Protein AF-A0A9Q3PDA2-F1 (afdb_monomer_lite)

Radius of gyration: 26.61 Å; chains: 1; bounding box: 45×24×70 Å

pLDDT: mean 70.91, std 15.68, range [31.84, 91.5]

Structure (mmCIF, N/CA/C/O backbone):
data_AF-A0A9Q3PDA2-F1
#
_entry.id   AF-A0A9Q3PDA2-F1
#
loop_
_atom_site.group_PDB
_atom_site.id
_atom_site.type_symbol
_atom_site.label_atom_id
_atom_site.label_alt_id
_atom_site.label_comp_id
_atom_site.label_asym_id
_atom_site.label_entity_id
_atom_site.label_seq_id
_atom_site.pdbx_PDB_ins_code
_atom_site.Cartn_x
_atom_site.Cartn_y
_atom_site.Cartn_z
_atom_site.occupancy
_atom_site.B_iso_or_equiv
_atom_site.auth_seq_id
_atom_site.auth_comp_id
_atom_site.auth_asym_id
_atom_site.auth_atom_id
_atom_site.pdbx_PDB_model_num
ATOM 1 N N . MET A 1 1 ? 30.618 -12.558 -29.438 1.00 36.06 1 MET A N 1
ATOM 2 C CA . MET A 1 1 ? 29.446 -13.172 -30.097 1.00 36.06 1 MET A CA 1
ATOM 3 C C . MET A 1 1 ? 28.267 -12.275 -29.761 1.00 36.06 1 MET A C 1
ATOM 5 O O . MET A 1 1 ? 27.958 -12.155 -28.585 1.00 36.06 1 MET A O 1
ATOM 9 N N . THR A 1 2 ? 27.728 -11.536 -30.733 1.00 31.84 2 THR A N 1
ATOM 10 C CA . THR A 1 2 ? 26.849 -10.383 -30.461 1.00 31.84 2 THR A CA 1
ATOM 11 C C . THR A 1 2 ? 25.481 -10.615 -31.089 1.00 31.84 2 THR A C 1
ATOM 13 O O . THR A 1 2 ? 25.374 -10.803 -32.298 1.00 31.84 2 THR A O 1
ATOM 16 N N . ILE A 1 3 ? 24.452 -10.649 -30.245 1.00 41.19 3 ILE A N 1
ATOM 17 C CA . ILE A 1 3 ? 23.047 -10.862 -30.607 1.00 41.19 3 ILE A CA 1
ATOM 18 C C . ILE A 1 3 ? 22.470 -9.548 -31.153 1.00 41.19 3 ILE A C 1
ATOM 20 O O . ILE A 1 3 ? 22.693 -8.491 -30.565 1.00 41.19 3 ILE A O 1
ATOM 24 N N . VAL A 1 4 ? 21.719 -9.608 -32.259 1.00 45.12 4 VAL A N 1
ATOM 25 C CA . VAL A 1 4 ? 21.081 -8.443 -32.898 1.00 45.12 4 VAL A CA 1
ATOM 26 C C . VAL A 1 4 ? 19.558 -8.579 -32.808 1.00 45.12 4 VAL A C 1
ATOM 28 O O . VAL A 1 4 ? 18.977 -9.471 -33.419 1.00 45.12 4 VAL A O 1
ATOM 31 N N . HIS A 1 5 ? 18.907 -7.682 -32.061 1.00 45.06 5 HIS A N 1
ATOM 32 C CA . HIS A 1 5 ? 17.446 -7.548 -32.013 1.00 45.06 5 HIS A CA 1
ATOM 33 C C . HIS A 1 5 ? 16.953 -6.590 -33.110 1.00 45.06 5 HIS A C 1
ATOM 35 O O . HIS A 1 5 ? 17.500 -5.498 -33.255 1.00 45.06 5 HIS A O 1
ATOM 41 N N . LYS A 1 6 ? 15.874 -6.943 -33.825 1.00 48.03 6 LYS A N 1
ATOM 42 C CA . LYS A 1 6 ? 15.114 -6.003 -34.670 1.00 48.03 6 LYS A CA 1
ATOM 43 C C . LYS A 1 6 ? 13.778 -5.680 -34.006 1.00 48.03 6 LYS A C 1
ATOM 45 O O . LYS A 1 6 ? 13.033 -6.578 -33.650 1.00 48.03 6 LYS A O 1
ATOM 50 N N . SER A 1 7 ? 13.541 -4.393 -33.773 1.00 47.94 7 SER A N 1
ATOM 51 C CA . SER A 1 7 ? 12.415 -3.835 -33.018 1.00 47.94 7 SER A CA 1
ATOM 52 C C . SER A 1 7 ? 11.606 -2.892 -33.915 1.00 47.94 7 SER A C 1
ATOM 54 O O . SER A 1 7 ? 12.194 -2.107 -34.656 1.00 47.94 7 SER A O 1
ATOM 56 N N . GLY A 1 8 ? 10.274 -2.942 -33.825 1.00 48.19 8 GLY A N 1
ATOM 57 C CA . GLY A 1 8 ? 9.372 -1.931 -34.392 1.00 48.19 8 GLY A CA 1
ATOM 58 C C . GLY A 1 8 ? 9.600 -0.545 -33.769 1.00 48.19 8 GLY A C 1
ATOM 59 O O . GLY A 1 8 ? 9.992 -0.434 -32.606 1.00 48.19 8 GLY A O 1
ATOM 60 N N . LYS A 1 9 ? 9.400 0.510 -34.564 1.00 54.47 9 LYS A N 1
ATOM 61 C CA . LYS A 1 9 ? 10.317 1.662 -34.573 1.00 54.47 9 LYS A CA 1
ATOM 62 C C . LYS A 1 9 ? 10.154 2.761 -33.510 1.00 54.47 9 LYS A C 1
ATOM 64 O O . LYS A 1 9 ? 11.042 3.595 -33.438 1.00 54.47 9 LYS A O 1
ATOM 69 N N . VAL A 1 10 ? 9.098 2.836 -32.693 1.00 47.31 10 VAL A N 1
ATOM 70 C CA . VAL A 1 10 ? 8.964 3.997 -31.762 1.00 47.31 10 VAL A CA 1
ATOM 71 C C . VAL A 1 10 ? 8.505 3.649 -30.343 1.00 47.31 10 VAL A C 1
ATOM 73 O O . VAL A 1 10 ? 8.853 4.356 -29.405 1.00 47.31 10 VAL A O 1
ATOM 76 N N . HIS A 1 11 ? 7.798 2.538 -30.118 1.00 46.12 11 HIS A N 1
ATOM 77 C CA . HIS A 1 11 ? 7.240 2.250 -28.792 1.00 46.12 11 HIS A CA 1
ATOM 78 C C . HIS A 1 11 ? 7.455 0.800 -28.369 1.00 46.12 11 HIS A C 1
ATOM 80 O O . HIS A 1 11 ? 6.701 -0.097 -28.746 1.00 46.12 11 HIS A O 1
ATOM 86 N N . LYS A 1 12 ? 8.452 0.585 -27.500 1.00 49.56 12 LYS A N 1
ATOM 87 C CA . LYS A 1 12 ? 8.594 -0.664 -26.739 1.00 49.56 12 LYS A CA 1
ATOM 88 C C . LYS A 1 12 ? 7.551 -0.845 -25.628 1.00 49.56 12 LYS A C 1
ATOM 90 O O . LYS A 1 12 ? 7.398 -1.945 -25.110 1.00 49.56 12 LYS A O 1
ATOM 95 N N . ASN A 1 13 ? 6.758 0.183 -25.335 1.00 46.97 13 ASN A N 1
ATOM 96 C CA . ASN A 1 13 ? 5.807 0.159 -24.221 1.00 46.97 13 ASN A CA 1
ATOM 97 C C . ASN A 1 13 ? 4.564 -0.714 -24.501 1.00 46.97 13 ASN A C 1
ATOM 99 O O . ASN A 1 13 ? 3.814 -1.013 -23.580 1.00 46.97 13 ASN A O 1
ATOM 103 N N . ALA A 1 14 ? 4.351 -1.153 -25.749 1.00 45.88 14 ALA A N 1
ATOM 104 C CA . ALA A 1 14 ? 3.221 -1.998 -26.153 1.00 45.88 14 ALA A CA 1
ATOM 105 C C . ALA A 1 14 ? 3.613 -3.457 -26.482 1.00 45.88 14 ALA A C 1
ATOM 107 O O . ALA A 1 14 ? 2.785 -4.211 -26.994 1.00 45.88 14 ALA A O 1
ATOM 108 N N . TYR A 1 15 ? 4.846 -3.892 -26.175 1.00 44.75 15 TYR A N 1
ATOM 109 C CA . TYR A 1 15 ? 5.322 -5.262 -26.471 1.00 44.75 15 TYR A CA 1
ATOM 110 C C . TYR A 1 15 ? 4.588 -6.368 -25.685 1.00 44.75 15 TYR A C 1
ATOM 112 O O . TYR A 1 15 ? 4.852 -7.547 -25.894 1.00 44.75 15 TYR A O 1
ATOM 120 N N . GLY A 1 16 ? 3.631 -6.013 -24.821 1.00 45.78 16 GLY A N 1
ATOM 121 C CA . GLY A 1 16 ? 2.718 -6.961 -24.180 1.00 45.78 16 GLY A CA 1
ATOM 122 C C . GLY A 1 16 ? 1.426 -7.266 -24.955 1.00 45.78 16 GLY A C 1
ATOM 123 O O . GLY A 1 16 ? 0.699 -8.165 -24.541 1.00 45.78 16 GLY A O 1
ATOM 124 N N . LEU A 1 17 ? 1.103 -6.547 -26.043 1.00 50.44 17 LEU A N 1
ATOM 125 C CA . LEU A 1 17 ? -0.244 -6.596 -26.647 1.00 50.44 17 LEU A CA 1
ATOM 126 C C . LEU A 1 17 ? -0.347 -7.212 -28.049 1.00 50.44 17 LEU A C 1
ATOM 128 O O . LEU A 1 17 ? -1.451 -7.581 -28.441 1.00 50.44 17 LEU A O 1
ATOM 132 N N . SER A 1 18 ? 0.746 -7.396 -28.794 1.00 48.25 18 SER A N 1
ATOM 133 C CA . SER A 1 18 ? 0.681 -8.066 -30.102 1.00 48.25 18 SER A CA 1
ATOM 134 C C . SER A 1 18 ? 1.615 -9.262 -30.149 1.00 48.25 18 SER A C 1
ATOM 136 O O . SER A 1 18 ? 2.833 -9.120 -30.181 1.00 48.25 18 SER A O 1
ATOM 138 N N . ARG A 1 19 ? 1.036 -10.465 -30.153 1.00 52.69 19 ARG A N 1
ATOM 139 C CA . ARG A 1 19 ? 1.786 -11.729 -30.208 1.00 52.69 19 ARG A CA 1
ATOM 140 C C . ARG A 1 19 ? 2.294 -12.074 -31.622 1.00 52.69 19 ARG A C 1
ATOM 142 O O . ARG A 1 19 ? 2.831 -13.160 -31.803 1.00 52.69 19 ARG A O 1
ATOM 149 N N . TRP A 1 20 ? 2.073 -11.204 -32.617 1.00 55.78 20 TRP A N 1
ATOM 150 C CA . TRP A 1 20 ? 2.333 -11.476 -34.038 1.00 55.78 20 TRP A CA 1
ATOM 151 C C . TRP A 1 20 ? 2.735 -10.174 -34.751 1.00 55.78 20 TRP A C 1
ATOM 153 O O . TRP A 1 20 ? 1.883 -9.413 -35.207 1.00 55.78 20 TRP A O 1
ATOM 163 N N . GLU A 1 21 ? 4.033 -9.877 -34.815 1.00 57.84 21 GLU A N 1
ATOM 164 C CA . GLU A 1 21 ? 4.533 -8.715 -35.560 1.00 57.84 21 GLU A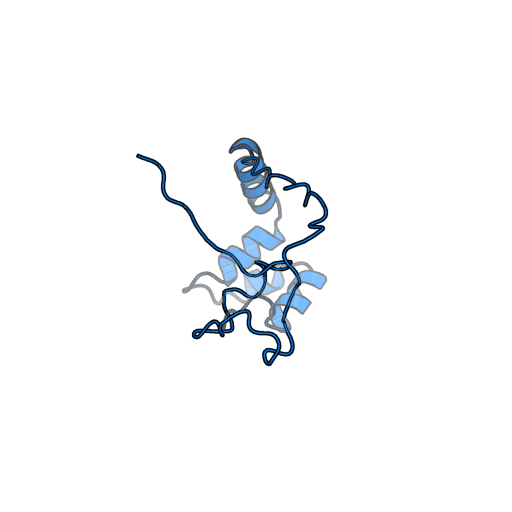 CA 1
ATOM 165 C C . GLU A 1 21 ? 4.394 -8.931 -37.079 1.00 57.84 21 GLU A C 1
ATOM 167 O O . GLU A 1 21 ? 4.812 -9.953 -37.623 1.00 57.84 21 GLU A O 1
ATOM 172 N N . LEU A 1 22 ? 3.769 -7.978 -37.776 1.00 63.75 22 LEU A N 1
ATOM 173 C CA . LEU A 1 22 ? 3.608 -8.025 -39.232 1.00 63.75 22 LEU A CA 1
ATOM 174 C C . LEU A 1 22 ? 4.863 -7.496 -39.937 1.00 63.75 22 LEU A C 1
ATOM 176 O O . LEU A 1 22 ? 5.524 -6.574 -39.457 1.00 63.75 22 LEU A O 1
ATOM 180 N N . ALA A 1 23 ? 5.158 -8.034 -41.123 1.00 74.75 23 ALA A N 1
ATOM 181 C CA . ALA A 1 23 ? 6.287 -7.589 -41.937 1.00 74.75 23 ALA A CA 1
ATOM 182 C C . ALA A 1 23 ? 6.187 -6.087 -42.291 1.00 74.75 23 ALA A C 1
ATOM 184 O O . ALA A 1 23 ? 5.111 -5.584 -42.627 1.00 74.75 23 ALA A O 1
ATOM 185 N N . ASN A 1 24 ? 7.319 -5.370 -42.252 1.00 69.88 24 ASN A N 1
ATOM 186 C CA . ASN A 1 24 ? 7.426 -3.945 -42.603 1.00 69.88 24 ASN A CA 1
ATOM 187 C C . ASN A 1 24 ? 7.373 -3.740 -44.132 1.00 69.88 24 ASN A C 1
ATOM 189 O O . ASN A 1 24 ? 8.357 -3.356 -44.759 1.00 69.88 24 ASN A O 1
ATOM 193 N N . THR A 1 25 ? 6.238 -4.078 -44.742 1.00 77.94 25 THR A N 1
ATOM 194 C CA . THR A 1 25 ? 5.964 -3.890 -46.176 1.00 77.94 25 THR A CA 1
ATOM 195 C C . THR A 1 25 ? 5.141 -2.619 -46.397 1.00 77.94 25 THR A C 1
ATOM 197 O O . THR A 1 25 ? 4.427 -2.228 -45.480 1.00 77.94 25 THR A O 1
ATOM 200 N N . PRO A 1 26 ? 5.149 -1.998 -47.592 1.00 78.81 26 PRO A N 1
ATOM 201 C CA . PRO A 1 26 ? 4.332 -0.808 -47.882 1.00 78.81 26 PRO A CA 1
ATOM 202 C C . PRO A 1 26 ? 2.817 -1.006 -47.699 1.00 78.81 26 PRO A C 1
ATOM 204 O O . PRO A 1 26 ? 2.072 -0.038 -47.608 1.00 78.81 26 PRO A O 1
ATOM 207 N N . TYR A 1 27 ? 2.362 -2.260 -47.646 1.00 77.56 27 TYR A N 1
ATOM 208 C CA . TYR A 1 27 ? 0.972 -2.631 -47.379 1.00 77.56 27 TYR A CA 1
ATOM 209 C C . TYR A 1 27 ? 0.637 -2.673 -45.878 1.00 77.56 27 TYR A C 1
ATOM 211 O O . TYR A 1 27 ? -0.534 -2.753 -45.513 1.00 77.56 27 TYR A O 1
ATOM 219 N N . ASN A 1 28 ? 1.646 -2.641 -45.001 1.00 78.69 28 ASN A N 1
ATOM 220 C CA . ASN A 1 28 ? 1.463 -2.527 -43.561 1.00 78.69 28 ASN A CA 1
ATOM 221 C C . ASN A 1 28 ? 1.171 -1.053 -43.222 1.00 78.69 28 ASN A C 1
ATOM 223 O O . ASN A 1 28 ? 2.012 -0.200 -43.500 1.00 78.69 28 ASN A O 1
ATOM 227 N N . PRO A 1 29 ? 0.029 -0.724 -42.593 1.00 69.31 29 PRO A N 1
ATOM 228 C CA . PRO A 1 29 ? -0.282 0.654 -42.210 1.00 69.31 29 PRO A CA 1
ATOM 229 C C . PRO A 1 29 ? 0.728 1.251 -41.213 1.00 69.31 29 PRO A C 1
ATOM 231 O O . PRO A 1 29 ? 0.795 2.467 -41.069 1.00 69.31 29 PRO A O 1
ATOM 234 N N . SER A 1 30 ? 1.536 0.421 -40.545 1.00 66.00 30 SER A N 1
ATOM 235 C CA . SER A 1 30 ? 2.664 0.837 -39.701 1.00 66.00 30 SER A CA 1
ATOM 236 C C . SER A 1 30 ? 4.010 0.861 -40.442 1.00 66.00 30 SER A C 1
ATOM 238 O O . SER A 1 30 ? 5.056 0.823 -39.793 1.00 66.00 30 SER A O 1
ATOM 240 N N . TYR A 1 31 ? 4.009 0.885 -41.780 1.00 76.75 31 TYR A N 1
ATOM 241 C CA . TYR A 1 31 ? 5.226 0.947 -42.588 1.00 76.75 31 TYR A CA 1
ATOM 242 C C . TYR A 1 31 ? 6.045 2.196 -42.270 1.00 76.75 31 TYR A C 1
ATOM 244 O O . TYR A 1 31 ? 5.530 3.315 -42.289 1.00 76.75 31 TYR A O 1
ATOM 252 N N . VAL A 1 32 ? 7.347 2.013 -42.046 1.00 68.69 32 VAL A N 1
ATOM 253 C CA . VAL A 1 32 ? 8.283 3.132 -41.913 1.00 68.69 32 VAL A CA 1
ATOM 254 C C . VAL A 1 32 ? 9.446 2.954 -42.880 1.00 68.69 32 VAL A C 1
ATOM 256 O O . VAL A 1 32 ? 10.119 1.919 -42.860 1.00 68.69 32 VAL A O 1
ATOM 259 N N . SER A 1 33 ? 9.696 3.989 -43.692 1.00 68.62 33 SER A N 1
ATOM 260 C CA . SER A 1 33 ? 10.868 4.069 -44.570 1.00 68.62 33 SER A CA 1
ATOM 261 C C . SER A 1 33 ? 12.160 4.004 -43.748 1.00 68.62 33 SER A C 1
ATOM 263 O O . SER A 1 33 ? 12.270 4.624 -42.685 1.00 68.62 33 SER A O 1
ATOM 265 N N . LEU A 1 34 ? 13.127 3.219 -44.223 1.00 63.44 34 LEU A N 1
ATOM 266 C CA . LEU A 1 34 ? 14.435 3.041 -43.581 1.00 63.44 34 LEU A CA 1
ATOM 267 C C . LEU A 1 34 ? 15.454 4.105 -44.029 1.00 63.44 34 LEU A C 1
ATOM 269 O O . LEU A 1 34 ? 16.481 4.283 -43.380 1.00 63.44 34 LEU A O 1
ATOM 273 N N . GLU A 1 35 ? 15.174 4.834 -45.112 1.00 59.72 35 GLU A N 1
ATOM 274 C CA . GLU A 1 35 ? 16.024 5.926 -45.590 1.00 59.72 35 GLU A CA 1
ATOM 275 C C . GLU A 1 35 ? 15.632 7.230 -44.880 1.00 59.72 35 GLU A C 1
ATOM 277 O O . GLU A 1 35 ? 14.575 7.799 -45.149 1.00 59.72 35 GLU A O 1
ATOM 282 N N . GLY A 1 36 ? 16.471 7.673 -43.935 1.00 60.62 36 GLY A N 1
ATOM 283 C CA . GLY A 1 36 ? 16.276 8.918 -43.177 1.00 60.62 36 GLY A CA 1
ATOM 284 C C . GLY A 1 36 ? 15.879 8.734 -41.712 1.00 60.62 36 GLY A C 1
ATOM 285 O O . GLY A 1 36 ? 15.088 9.520 -41.195 1.00 60.62 36 GLY A O 1
ATOM 286 N N . GLU A 1 37 ? 16.381 7.701 -41.028 1.00 58.25 37 GLU A N 1
ATOM 287 C CA . GLU A 1 37 ? 16.045 7.510 -39.614 1.00 58.25 37 GLU A CA 1
ATOM 288 C C . GLU A 1 37 ? 16.566 8.667 -38.744 1.00 58.25 37 GLU A C 1
ATOM 290 O O . GLU A 1 37 ? 17.771 8.941 -38.758 1.00 58.25 37 GLU A O 1
ATOM 295 N N . PRO A 1 38 ? 15.706 9.333 -37.949 1.00 59.12 38 PRO A N 1
ATOM 296 C CA . PRO A 1 38 ? 16.190 10.204 -36.891 1.00 59.12 38 PRO A CA 1
ATOM 297 C C . PRO A 1 38 ? 16.982 9.353 -35.893 1.00 59.12 38 PRO A C 1
ATOM 299 O O . PRO A 1 38 ? 16.542 8.265 -35.519 1.00 59.12 38 PRO A O 1
ATOM 302 N N . GLN A 1 39 ? 18.150 9.831 -35.459 1.00 60.91 39 GLN A N 1
ATOM 303 C CA . GLN A 1 39 ? 18.874 9.217 -34.347 1.00 60.91 39 GLN A CA 1
ATOM 304 C C . GLN A 1 39 ? 17.968 9.241 -33.112 1.00 60.91 39 GLN A C 1
ATOM 306 O O . GLN A 1 39 ? 17.778 10.285 -32.492 1.00 60.91 39 GLN A O 1
ATOM 311 N N . ILE A 1 40 ? 17.372 8.099 -32.775 1.00 61.78 40 ILE A N 1
ATOM 312 C CA . ILE A 1 40 ? 16.599 7.958 -31.546 1.00 61.78 40 ILE A CA 1
ATOM 313 C C . ILE A 1 40 ? 17.613 7.977 -30.403 1.00 61.78 40 ILE A C 1
ATOM 315 O O . ILE A 1 40 ? 18.392 7.034 -30.245 1.00 61.78 40 ILE A O 1
ATOM 319 N N . LEU A 1 41 ? 17.632 9.065 -29.630 1.00 57.56 41 LEU A N 1
ATOM 320 C CA . LEU A 1 41 ? 18.395 9.135 -28.392 1.00 57.56 41 LEU A CA 1
ATOM 321 C C . LEU A 1 41 ? 17.798 8.102 -27.433 1.00 57.56 41 LEU A C 1
ATOM 323 O O . LEU A 1 41 ? 16.674 8.254 -26.959 1.00 57.56 41 LEU A O 1
ATOM 327 N N . ILE A 1 42 ? 18.526 7.016 -27.190 1.00 63.66 42 ILE A N 1
ATOM 328 C CA . ILE A 1 42 ? 18.144 6.048 -26.167 1.00 63.66 42 ILE A CA 1
ATOM 329 C C . ILE A 1 42 ? 18.481 6.695 -24.825 1.00 63.66 42 ILE A C 1
ATOM 331 O O . ILE A 1 42 ? 19.630 6.662 -24.388 1.00 63.66 42 ILE A O 1
ATOM 335 N N . GLU A 1 43 ? 17.488 7.304 -24.183 1.00 64.62 43 GLU A N 1
ATOM 336 C CA . GLU A 1 43 ? 17.603 7.682 -22.779 1.00 64.62 43 GLU A CA 1
ATOM 337 C C . GLU A 1 43 ? 17.666 6.386 -21.965 1.00 64.62 43 GLU A C 1
ATOM 339 O O . GLU A 1 43 ? 16.710 5.609 -21.903 1.00 64.62 43 GLU A O 1
ATOM 3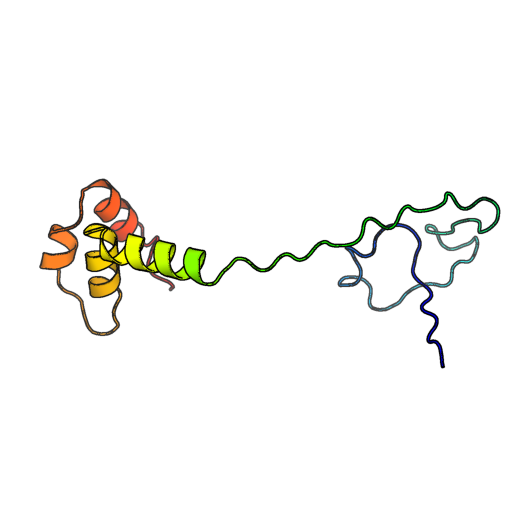44 N N . GLY A 1 44 ? 18.853 6.085 -21.438 1.00 60.88 44 GLY A N 1
ATOM 345 C CA . GLY A 1 44 ? 19.062 4.908 -20.609 1.00 60.88 44 GLY A CA 1
ATOM 346 C C . GLY A 1 44 ? 18.135 4.950 -19.399 1.00 60.88 44 GLY A C 1
ATOM 347 O O . GLY A 1 44 ? 18.014 5.977 -18.735 1.00 60.88 44 GLY A O 1
ATOM 348 N N . ILE A 1 45 ? 17.485 3.826 -19.099 1.00 69.69 45 ILE A N 1
ATOM 349 C CA . ILE A 1 45 ? 16.721 3.681 -17.861 1.00 69.69 45 ILE A CA 1
ATOM 350 C C . ILE A 1 45 ? 17.737 3.685 -16.715 1.00 69.69 45 ILE A C 1
ATOM 352 O O . ILE A 1 45 ? 18.491 2.726 -16.551 1.00 69.69 45 ILE A O 1
ATOM 356 N N . ASN A 1 46 ? 17.782 4.775 -15.950 1.00 65.19 46 ASN A N 1
ATOM 357 C CA . ASN A 1 46 ? 18.565 4.836 -14.725 1.00 65.19 46 ASN A CA 1
ATOM 358 C C . ASN A 1 46 ? 17.761 4.174 -13.604 1.00 65.19 46 ASN A C 1
ATOM 360 O O . ASN A 1 46 ? 16.754 4.718 -13.154 1.00 65.19 46 ASN A O 1
ATOM 364 N N . ILE A 1 47 ? 18.189 2.984 -13.192 1.00 64.12 47 ILE A N 1
ATOM 365 C CA . ILE A 1 47 ? 17.636 2.294 -12.031 1.00 64.12 47 ILE A CA 1
ATOM 366 C C . ILE A 1 47 ? 18.594 2.571 -10.881 1.00 64.12 47 ILE A C 1
ATOM 368 O O . ILE A 1 47 ? 19.694 2.024 -10.839 1.00 64.12 47 ILE A O 1
ATOM 372 N N . THR A 1 48 ? 18.190 3.457 -9.979 1.00 68.50 48 THR A N 1
ATOM 373 C CA . THR A 1 48 ? 18.882 3.659 -8.709 1.00 68.50 48 THR A CA 1
ATOM 374 C C . THR A 1 48 ? 18.162 2.880 -7.629 1.00 68.50 48 THR A C 1
ATOM 376 O O . THR A 1 48 ? 16.968 3.095 -7.406 1.00 68.50 48 THR A O 1
ATOM 379 N N . ASP A 1 49 ? 18.897 2.010 -6.948 1.00 72.62 49 ASP A N 1
ATOM 380 C CA . ASP A 1 49 ? 18.404 1.378 -5.736 1.00 72.62 49 ASP A CA 1
ATOM 381 C C . ASP A 1 49 ? 18.294 2.423 -4.630 1.00 72.62 49 ASP A C 1
ATOM 383 O O . ASP A 1 49 ? 19.157 3.288 -4.454 1.00 72.62 49 ASP A O 1
ATOM 387 N N . ILE A 1 50 ? 17.199 2.346 -3.888 1.00 82.31 50 ILE A N 1
ATOM 388 C CA . ILE A 1 50 ? 17.042 3.113 -2.664 1.00 82.31 50 ILE A CA 1
ATOM 389 C C . ILE A 1 50 ? 17.813 2.366 -1.572 1.00 82.31 50 ILE A C 1
ATOM 391 O O . ILE A 1 50 ? 17.708 1.143 -1.465 1.00 82.31 50 ILE A O 1
ATOM 395 N N . GLY A 1 51 ? 18.596 3.103 -0.780 1.00 83.94 51 GLY A N 1
ATOM 396 C CA . GLY A 1 51 ? 19.345 2.538 0.342 1.00 83.94 51 GLY A CA 1
ATOM 397 C C . GLY A 1 51 ? 18.430 1.819 1.332 1.00 83.94 51 GLY A C 1
ATOM 398 O O . GLY A 1 51 ? 17.264 2.184 1.511 1.00 83.94 51 GLY A O 1
ATOM 399 N N . THR A 1 52 ? 18.959 0.790 1.989 1.00 85.38 52 THR A N 1
ATOM 400 C CA . THR A 1 52 ? 18.237 0.046 3.029 1.00 85.38 52 THR A CA 1
ATOM 401 C C . THR A 1 52 ? 17.776 0.954 4.166 1.00 85.38 52 THR A C 1
ATOM 403 O O . THR A 1 52 ? 16.701 0.735 4.717 1.00 85.38 52 THR A O 1
ATOM 406 N N . GLU A 1 53 ? 18.532 2.017 4.437 1.00 87.94 53 GLU A N 1
ATOM 407 C CA . GLU A 1 53 ? 18.270 3.033 5.454 1.00 87.94 53 GLU A CA 1
ATOM 408 C C . GLU A 1 53 ? 16.893 3.680 5.275 1.00 87.94 53 GLU A C 1
ATOM 410 O O . GLU A 1 53 ? 16.170 3.870 6.247 1.00 87.94 53 GLU A O 1
ATOM 415 N N . PHE A 1 54 ? 16.482 3.945 4.030 1.00 87.31 54 PHE A N 1
ATOM 416 C CA . PHE A 1 54 ? 15.156 4.496 3.744 1.00 87.31 54 PHE A CA 1
ATOM 417 C C . PHE A 1 54 ? 14.047 3.541 4.188 1.00 87.31 54 PHE A C 1
ATOM 419 O O . PHE A 1 54 ? 13.065 3.954 4.797 1.00 87.31 54 PHE A O 1
ATOM 426 N N . PHE A 1 55 ? 14.187 2.249 3.881 1.00 85.62 55 PHE A N 1
ATOM 427 C CA . PHE A 1 55 ? 13.176 1.254 4.233 1.00 85.62 55 PHE A CA 1
ATOM 428 C C . PHE A 1 55 ? 13.131 0.990 5.740 1.00 85.62 55 PHE A C 1
ATOM 430 O O . PHE A 1 55 ? 12.060 0.688 6.272 1.00 85.62 55 PHE A O 1
ATOM 437 N N . GLU A 1 56 ? 14.271 1.093 6.425 1.00 88.00 56 GLU A N 1
ATOM 438 C CA . GLU A 1 56 ? 14.342 1.016 7.884 1.00 88.00 56 GLU A CA 1
ATOM 439 C C . GLU A 1 56 ? 13.647 2.213 8.535 1.00 88.00 56 GLU A C 1
ATOM 441 O O . GLU A 1 56 ? 12.736 2.006 9.334 1.00 88.00 56 GLU A O 1
ATOM 446 N N . GLU A 1 57 ? 13.965 3.438 8.114 1.00 87.94 57 GLU A N 1
ATOM 447 C CA . GLU A 1 57 ? 13.313 4.658 8.605 1.00 87.94 57 GLU A CA 1
ATOM 448 C C . GLU A 1 57 ? 11.792 4.606 8.393 1.00 87.94 57 GLU A C 1
ATOM 450 O O . GLU A 1 57 ? 10.999 4.893 9.294 1.00 87.94 57 GLU A O 1
ATOM 455 N N . PHE A 1 58 ? 11.361 4.153 7.215 1.00 84.62 58 PHE A N 1
ATOM 456 C CA . PHE A 1 58 ? 9.944 4.024 6.897 1.00 84.62 58 PHE A CA 1
ATOM 457 C C . PHE A 1 58 ? 9.248 2.971 7.772 1.00 84.62 58 PHE A C 1
ATOM 459 O O . PHE A 1 58 ? 8.128 3.179 8.241 1.00 84.62 58 PHE A O 1
ATOM 466 N N . ARG A 1 59 ? 9.916 1.842 8.047 1.00 84.00 59 ARG A N 1
ATOM 467 C CA . ARG A 1 59 ? 9.411 0.813 8.967 1.00 84.00 59 ARG A CA 1
ATOM 468 C C . ARG A 1 59 ? 9.284 1.352 10.388 1.00 84.00 59 ARG A C 1
ATOM 470 O O . ARG A 1 59 ? 8.282 1.076 11.046 1.00 84.00 59 ARG A O 1
ATOM 477 N N . GLU A 1 60 ? 10.280 2.092 10.861 1.00 86.56 60 GLU A N 1
ATOM 478 C CA . GLU A 1 60 ? 10.265 2.698 12.191 1.00 86.56 60 GLU A CA 1
ATOM 479 C C . GLU A 1 60 ? 9.147 3.732 12.332 1.00 86.56 60 GLU A C 1
ATOM 481 O O . GLU A 1 60 ? 8.465 3.755 13.357 1.00 86.56 60 GLU A O 1
ATOM 486 N N . SER A 1 61 ? 8.883 4.519 11.286 1.00 85.19 61 SER A N 1
ATOM 487 C CA . SER A 1 61 ? 7.781 5.486 11.262 1.00 85.19 61 SER A CA 1
ATOM 488 C C . SER A 1 61 ? 6.426 4.828 11.561 1.00 85.19 61 SER A C 1
ATOM 490 O O . SER A 1 61 ? 5.675 5.309 12.412 1.00 85.19 61 SER A O 1
ATOM 492 N N . TYR A 1 62 ? 6.146 3.664 10.966 1.00 80.00 62 TYR A N 1
ATOM 493 C CA . TYR A 1 62 ? 4.914 2.916 11.242 1.00 80.00 62 TYR A CA 1
ATOM 494 C C . TYR A 1 62 ? 4.816 2.377 12.672 1.00 80.00 62 TYR A C 1
ATOM 496 O O . TYR A 1 62 ? 3.709 2.181 13.172 1.00 80.00 62 TYR A O 1
ATOM 504 N N . MET A 1 63 ? 5.950 2.128 13.332 1.00 78.75 63 MET A N 1
ATOM 505 C CA . MET A 1 63 ? 5.983 1.675 14.728 1.00 78.75 63 MET A CA 1
ATOM 506 C C . MET A 1 63 ? 5.728 2.821 15.712 1.00 78.75 63 MET A C 1
ATOM 508 O O . MET A 1 63 ? 5.252 2.575 16.819 1.00 78.75 63 MET A O 1
ATOM 512 N N . GLN A 1 64 ? 6.036 4.059 15.322 1.00 83.81 64 GLN A N 1
ATOM 513 C CA . GLN A 1 64 ? 5.795 5.251 16.138 1.00 83.81 64 GLN A CA 1
ATOM 514 C C . GLN A 1 64 ? 4.345 5.745 16.043 1.00 83.81 64 GLN A C 1
ATOM 516 O O . GLN A 1 64 ? 3.838 6.353 16.988 1.00 83.81 64 GLN A O 1
ATOM 521 N N . ASP A 1 65 ? 3.655 5.475 14.931 1.00 87.75 65 ASP A N 1
ATOM 522 C CA . ASP A 1 65 ? 2.253 5.850 14.767 1.00 87.75 65 ASP A CA 1
ATOM 523 C C . ASP A 1 65 ? 1.322 4.885 15.523 1.00 87.75 65 ASP A C 1
ATOM 525 O O . ASP A 1 65 ? 1.135 3.715 15.169 1.00 87.75 65 ASP A O 1
ATOM 529 N N . LYS A 1 66 ? 0.675 5.429 16.559 1.00 88.38 66 LYS A N 1
ATOM 530 C CA . LYS A 1 66 ? -0.349 4.757 17.367 1.00 88.38 66 LYS A CA 1
ATOM 531 C C . LYS A 1 66 ? -1.425 4.088 16.500 1.00 88.38 66 LYS A C 1
ATOM 533 O O . LYS A 1 66 ? -1.783 2.941 16.765 1.00 88.38 66 LYS A O 1
ATOM 538 N N . ASN A 1 67 ? -1.972 4.782 15.501 1.00 87.81 67 ASN A N 1
ATOM 539 C CA . ASN A 1 67 ? -3.073 4.261 14.690 1.00 87.81 67 ASN A CA 1
ATOM 540 C C . ASN A 1 67 ? -2.601 3.122 13.785 1.00 87.81 67 ASN A C 1
ATOM 542 O O . ASN A 1 67 ? -3.302 2.118 13.673 1.00 87.81 67 ASN A O 1
ATOM 546 N N . CYS A 1 68 ? -1.401 3.227 13.206 1.00 85.94 68 CYS A N 1
ATOM 547 C CA . CYS A 1 68 ? -0.809 2.146 12.413 1.00 85.94 68 CYS A CA 1
ATOM 548 C C . CYS A 1 68 ? -0.592 0.882 13.257 1.00 85.94 68 CYS A C 1
ATOM 550 O O . CYS A 1 68 ? -0.932 -0.226 12.827 1.00 85.94 68 CYS A O 1
ATOM 552 N N . HIS A 1 69 ? -0.093 1.039 14.484 1.00 85.38 69 HIS A N 1
ATOM 553 C CA . HIS A 1 69 ? 0.093 -0.076 15.409 1.00 85.38 69 HIS A CA 1
ATOM 554 C C . HIS A 1 69 ? -1.237 -0.748 15.796 1.00 85.38 69 HIS A C 1
ATOM 556 O O . HIS A 1 69 ? -1.358 -1.978 15.772 1.00 85.38 69 HIS A O 1
ATOM 562 N N . ILE A 1 70 ? -2.261 0.055 16.102 1.00 87.06 70 ILE A N 1
ATOM 563 C CA . ILE A 1 70 ? -3.606 -0.433 16.427 1.00 87.06 70 ILE A CA 1
ATOM 564 C C . ILE A 1 70 ? -4.230 -1.150 15.221 1.00 87.06 70 ILE A C 1
ATOM 566 O O . ILE A 1 70 ? -4.726 -2.263 15.377 1.00 87.06 70 ILE A O 1
ATOM 570 N N . LEU A 1 71 ? -4.157 -0.575 14.017 1.00 86.25 71 LEU A N 1
ATOM 571 C CA . LEU A 1 71 ? -4.676 -1.192 12.789 1.00 86.25 71 LEU A CA 1
ATOM 572 C C . LEU A 1 71 ? -3.997 -2.525 12.486 1.00 86.25 71 LEU A C 1
ATOM 574 O O . LEU A 1 71 ? -4.679 -3.506 12.207 1.00 86.25 71 LEU A O 1
ATOM 578 N N . THR A 1 72 ? -2.671 -2.596 12.608 1.00 84.25 72 THR A N 1
ATOM 579 C CA . THR A 1 72 ? -1.924 -3.849 12.410 1.00 84.25 72 THR A CA 1
ATOM 580 C C . THR A 1 72 ? -2.371 -4.924 13.403 1.00 84.25 72 THR A C 1
ATOM 582 O O . THR A 1 72 ? -2.464 -6.101 13.056 1.00 84.25 72 THR A O 1
ATOM 585 N N . SER A 1 73 ? -2.690 -4.520 14.634 1.00 83.38 73 SER A N 1
ATOM 586 C CA . SER A 1 73 ? -3.191 -5.421 15.673 1.00 83.38 73 SER A CA 1
ATOM 587 C C . S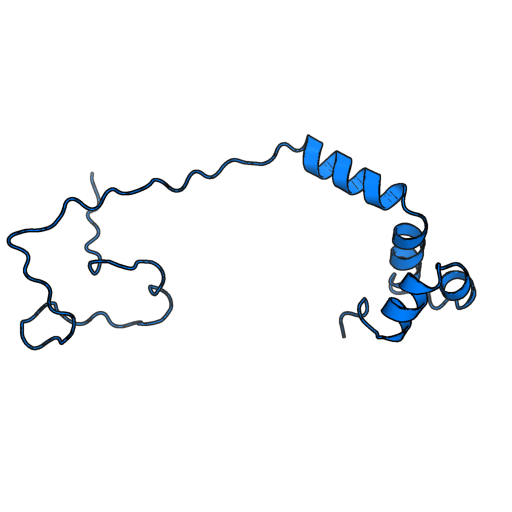ER A 1 73 ? -4.610 -5.914 15.373 1.00 83.38 73 SER A C 1
ATOM 589 O O . SER A 1 73 ? -4.872 -7.106 15.515 1.00 83.38 73 SER A O 1
ATOM 591 N N . ILE A 1 74 ? -5.498 -5.026 14.911 1.00 85.81 74 ILE A N 1
ATOM 592 C CA . ILE A 1 74 ? -6.886 -5.350 14.542 1.00 85.81 74 ILE A CA 1
ATOM 593 C C . ILE A 1 74 ? -6.937 -6.270 13.314 1.00 85.81 74 ILE A C 1
ATOM 595 O O . ILE A 1 74 ? -7.668 -7.253 13.320 1.00 85.81 74 ILE A O 1
ATOM 599 N N . LEU A 1 75 ? -6.144 -5.986 12.277 1.00 82.38 75 LEU A N 1
ATOM 600 C CA . LEU A 1 75 ? -6.131 -6.745 11.017 1.00 82.38 75 LEU A CA 1
ATOM 601 C C . LEU A 1 75 ? -5.441 -8.111 11.142 1.00 82.38 75 LEU A C 1
ATOM 603 O O . LEU A 1 75 ? -5.484 -8.931 10.221 1.00 82.38 75 LEU A O 1
ATOM 607 N N . ASN A 1 76 ? -4.786 -8.384 12.272 1.00 81.88 76 ASN A N 1
ATOM 608 C CA . ASN A 1 76 ? -4.185 -9.683 12.513 1.00 81.88 76 ASN A CA 1
ATOM 609 C C . ASN A 1 76 ? -5.285 -10.748 12.673 1.00 81.88 76 ASN A C 1
ATOM 611 O O . ASN A 1 76 ? -6.286 -10.538 13.354 1.00 81.88 76 ASN A O 1
ATOM 615 N N . LYS A 1 77 ? -5.071 -11.926 12.077 1.00 64.12 77 LYS A N 1
ATOM 616 C CA . LYS A 1 77 ? -6.064 -12.985 11.785 1.00 64.12 77 LYS A CA 1
ATOM 617 C C . LYS A 1 77 ? -6.923 -13.470 12.968 1.00 64.12 77 LYS A C 1
ATOM 619 O O . LYS A 1 77 ? -7.896 -14.191 12.759 1.00 64.12 77 LYS A O 1
ATOM 624 N N . TYR A 1 78 ? -6.548 -13.114 14.192 1.00 60.19 78 TYR A N 1
ATOM 625 C CA . TYR A 1 78 ? -7.136 -13.584 15.443 1.00 60.19 78 TYR A CA 1
ATOM 626 C C . TYR A 1 78 ? -7.708 -12.465 16.324 1.00 60.19 78 TYR A C 1
ATOM 628 O O . TYR A 1 78 ? -8.210 -12.761 17.407 1.00 60.19 78 TYR A O 1
ATOM 636 N N . CYS A 1 79 ? -7.653 -11.199 15.900 1.00 62.72 79 CYS A N 1
ATOM 637 C CA . CYS A 1 79 ? -8.115 -10.079 16.710 1.00 62.72 79 CYS A CA 1
ATOM 638 C C . CYS A 1 79 ? -9.428 -9.512 16.152 1.0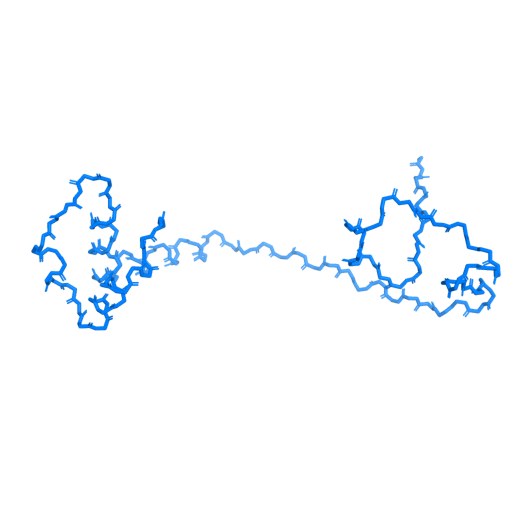0 62.72 79 CYS A C 1
ATOM 640 O O . CYS A 1 79 ? -9.485 -9.008 15.040 1.00 62.72 79 CYS A O 1
ATOM 642 N N . LYS A 1 80 ? -10.510 -9.597 16.930 1.00 65.81 80 LYS A N 1
ATOM 643 C CA . LYS A 1 80 ? -11.760 -8.851 16.694 1.00 65.81 80 LYS A CA 1
ATOM 644 C C . LYS A 1 80 ? -12.092 -8.026 17.931 1.00 65.81 80 LYS A C 1
ATOM 646 O O . LYS A 1 80 ? -13.192 -8.111 18.469 1.00 65.81 80 LYS A O 1
ATOM 651 N N . ASP A 1 81 ? -11.095 -7.314 18.445 1.00 73.69 81 ASP A N 1
ATOM 652 C CA . ASP A 1 81 ? -11.253 -6.544 19.672 1.00 73.69 81 ASP A CA 1
ATOM 653 C C . ASP A 1 81 ? -11.878 -5.176 19.374 1.00 73.69 81 ASP A C 1
ATOM 655 O O . ASP A 1 81 ? -11.243 -4.264 18.837 1.00 73.69 81 ASP A O 1
ATOM 659 N N . THR A 1 82 ? -13.146 -5.026 19.752 1.00 77.50 82 THR A N 1
ATOM 660 C CA . THR A 1 82 ? -13.911 -3.778 19.644 1.00 77.50 82 THR A CA 1
ATOM 661 C C . THR A 1 82 ? -13.262 -2.633 20.431 1.00 77.50 82 THR A C 1
ATOM 663 O O . THR A 1 82 ? -13.446 -1.463 20.098 1.00 77.50 82 THR A O 1
ATOM 666 N N . SER A 1 83 ? -12.477 -2.950 21.463 1.00 82.00 83 SER A N 1
ATOM 667 C CA . SER A 1 83 ? -11.765 -1.974 22.294 1.00 82.00 83 SER A CA 1
ATOM 668 C C . SER A 1 83 ? -10.649 -1.284 21.511 1.00 82.00 83 SER A C 1
ATOM 670 O O . SER A 1 83 ? -10.477 -0.072 21.623 1.00 82.00 83 SER A O 1
ATOM 672 N N . LEU A 1 84 ? -9.935 -2.034 20.664 1.00 81.81 84 LEU A N 1
ATOM 673 C CA . LEU A 1 84 ? -8.874 -1.498 19.809 1.00 81.81 84 LEU A CA 1
ATOM 674 C C . LEU A 1 84 ? -9.439 -0.601 18.709 1.00 81.81 84 LEU A C 1
ATOM 676 O O . LEU A 1 84 ? -8.910 0.481 18.470 1.00 81.81 84 LEU A O 1
ATOM 680 N N . VAL A 1 85 ? -10.568 -0.989 18.109 1.00 83.69 85 VAL A N 1
ATOM 681 C CA . VAL A 1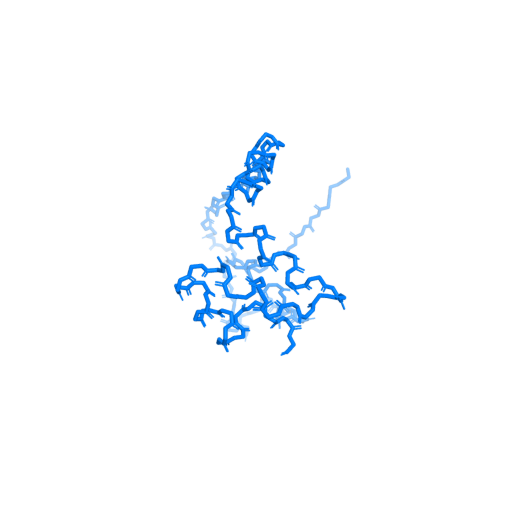 85 ? -11.282 -0.136 17.144 1.00 83.69 85 VAL A CA 1
ATOM 682 C C . VAL A 1 85 ? -11.671 1.193 17.797 1.00 83.69 85 VAL A C 1
ATOM 684 O O . VAL A 1 85 ? -11.513 2.255 17.201 1.00 83.69 85 VAL A O 1
ATOM 687 N N . ASN A 1 86 ? -12.104 1.164 19.059 1.00 85.88 86 ASN A N 1
ATOM 688 C CA . ASN A 1 86 ? -12.440 2.369 19.816 1.00 85.88 86 ASN A CA 1
ATOM 689 C C . ASN A 1 86 ? -11.226 3.220 20.219 1.00 85.88 86 ASN A C 1
ATOM 691 O O . ASN A 1 86 ? -11.399 4.408 20.495 1.00 85.88 86 ASN A O 1
ATOM 695 N N . ALA A 1 87 ? -10.018 2.660 20.218 1.00 87.44 87 ALA A N 1
ATOM 696 C CA . ALA A 1 87 ? -8.788 3.387 20.521 1.00 87.44 87 ALA A CA 1
ATOM 697 C C . ALA A 1 87 ? -8.225 4.168 19.317 1.00 87.44 87 ALA A C 1
ATOM 699 O O . ALA A 1 87 ? -7.387 5.052 19.521 1.00 87.44 87 ALA A O 1
ATOM 700 N N . LEU A 1 88 ? -8.689 3.873 18.095 1.00 88.25 88 LEU A N 1
ATOM 701 C CA . LEU A 1 88 ? -8.351 4.629 16.888 1.00 88.25 88 LEU A CA 1
ATOM 702 C C . LEU A 1 88 ? -8.892 6.061 16.948 1.00 88.25 88 LEU A C 1
ATOM 704 O O . LEU A 1 88 ? -9.953 6.337 17.524 1.00 88.25 88 LEU A O 1
ATOM 708 N N . ASP A 1 89 ? -8.178 6.971 16.303 1.00 91.50 89 ASP A N 1
ATOM 709 C CA . ASP A 1 89 ? -8.652 8.340 16.133 1.00 91.50 89 ASP A CA 1
ATOM 710 C C . ASP A 1 89 ? -9.815 8.377 15.117 1.00 91.50 89 ASP A C 1
ATOM 712 O O . ASP A 1 89 ? -9.953 7.483 14.278 1.00 91.50 89 ASP A O 1
ATOM 716 N N . GLU A 1 90 ? -10.682 9.394 15.182 1.00 87.62 90 GLU A N 1
ATOM 717 C CA . GLU A 1 90 ? -11.952 9.418 14.424 1.00 87.62 90 GLU A CA 1
ATOM 718 C C . GLU A 1 90 ? -11.785 9.225 12.912 1.00 87.62 90 GLU A C 1
ATOM 720 O O . GLU A 1 90 ? -12.537 8.471 12.296 1.00 87.62 90 GLU A O 1
ATOM 725 N N . VAL A 1 91 ? -10.772 9.855 12.312 1.00 90.50 91 VAL A N 1
ATOM 726 C CA . VAL A 1 91 ? -10.505 9.740 10.870 1.00 90.50 91 VAL A CA 1
ATOM 72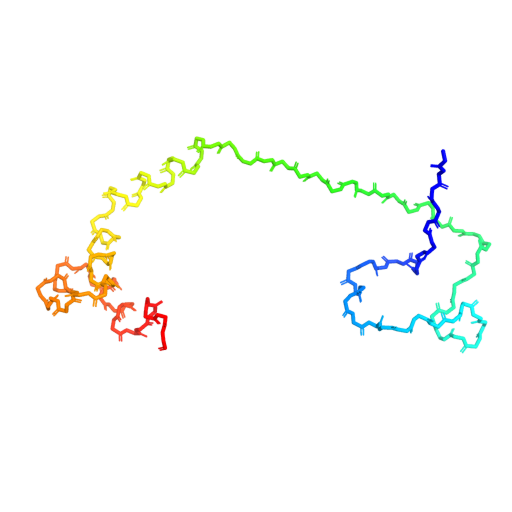7 C C . VAL A 1 91 ? -10.184 8.291 10.488 1.00 90.50 91 VAL A C 1
ATOM 729 O O . VAL A 1 91 ? -10.707 7.768 9.506 1.00 90.50 91 VAL A O 1
ATOM 732 N N . TRP A 1 92 ? -9.369 7.615 11.297 1.00 89.19 92 TRP A N 1
ATOM 733 C CA . TRP A 1 92 ? -8.957 6.234 11.059 1.00 89.19 92 TRP A CA 1
ATOM 734 C C . TRP A 1 92 ? -10.080 5.237 11.328 1.00 89.19 92 TRP A C 1
ATOM 736 O O . TRP A 1 92 ? -10.211 4.259 10.595 1.00 89.19 92 TRP A O 1
ATOM 746 N N . LYS A 1 93 ? -10.935 5.511 12.320 1.00 88.06 93 LYS A N 1
ATOM 747 C CA . LYS A 1 93 ? -12.166 4.742 12.549 1.00 88.06 93 LYS A CA 1
ATOM 748 C C . LYS A 1 93 ? -13.083 4.763 11.338 1.00 88.06 93 LYS A C 1
ATOM 750 O O . LYS A 1 93 ? -13.603 3.712 10.978 1.00 88.06 93 LYS A O 1
ATOM 755 N N . ASN A 1 94 ? -13.256 5.928 10.713 1.00 89.88 94 ASN A N 1
ATOM 756 C CA . ASN A 1 94 ? -14.081 6.063 9.513 1.00 89.88 94 ASN A CA 1
ATOM 757 C C . ASN A 1 94 ? -13.495 5.261 8.347 1.00 89.88 94 ASN A C 1
ATOM 759 O O . ASN A 1 94 ? -14.201 4.491 7.711 1.00 89.88 94 ASN A O 1
ATOM 763 N N . TYR A 1 95 ? -12.186 5.354 8.106 1.00 87.81 95 TYR A N 1
ATOM 764 C CA . TYR A 1 95 ? -11.552 4.551 7.056 1.00 87.81 95 TYR A CA 1
ATOM 765 C C . TYR A 1 95 ? -11.629 3.045 7.319 1.00 87.81 95 TYR A C 1
ATOM 767 O O . TYR A 1 95 ? -11.785 2.264 6.380 1.00 87.81 95 TYR A O 1
ATOM 775 N N . TYR A 1 96 ? -11.542 2.637 8.584 1.00 85.50 96 TYR A N 1
ATOM 776 C CA . TYR A 1 96 ? -11.702 1.244 8.977 1.00 85.50 96 TYR A CA 1
ATOM 777 C C . TYR A 1 96 ? -13.140 0.751 8.789 1.00 85.50 96 TYR A C 1
ATOM 779 O O . TYR A 1 96 ? -13.341 -0.310 8.208 1.00 85.50 96 TYR A O 1
ATOM 787 N N . SER A 1 97 ? -14.150 1.525 9.195 1.00 83.44 97 SER A N 1
ATOM 788 C CA . SER A 1 97 ? -15.558 1.154 8.993 1.00 83.44 97 SER A CA 1
ATOM 789 C C . SER A 1 97 ? -15.978 1.163 7.519 1.00 83.44 97 SER A C 1
ATOM 791 O O . SER A 1 97 ? -16.848 0.388 7.131 1.00 83.44 97 SER A O 1
ATOM 793 N N . GLU A 1 98 ? -15.328 1.982 6.690 1.00 88.38 98 GLU A N 1
ATOM 794 C CA . GLU A 1 98 ? -15.460 1.976 5.229 1.00 88.38 98 GLU A CA 1
ATOM 795 C C . GLU A 1 98 ? -14.810 0.749 4.557 1.00 88.38 98 GLU A C 1
ATOM 797 O O . GLU A 1 98 ? -14.909 0.604 3.340 1.00 88.38 98 GLU A O 1
ATOM 802 N N . GLY A 1 99 ? -14.135 -0.126 5.312 1.00 82.44 99 GLY A N 1
ATOM 803 C CA . GLY A 1 99 ? -13.493 -1.330 4.778 1.00 82.44 99 GLY A CA 1
ATOM 804 C C . GLY A 1 99 ? -12.240 -1.044 3.948 1.00 82.44 99 GLY A C 1
ATOM 805 O O . GLY A 1 99 ? -11.799 -1.897 3.188 1.00 82.44 99 GLY A O 1
ATOM 806 N N . ARG A 1 100 ? -11.622 0.140 4.080 1.00 81.88 100 ARG A N 1
ATOM 807 C CA . ARG A 1 100 ? -10.443 0.513 3.271 1.00 81.88 100 ARG A CA 1
ATOM 808 C C . ARG A 1 100 ? -9.189 -0.312 3.568 1.00 81.88 100 ARG A C 1
ATOM 810 O O . ARG A 1 100 ? -8.238 -0.254 2.792 1.00 81.88 100 ARG A O 1
ATOM 817 N N . PHE A 1 101 ? -9.171 -1.025 4.692 1.00 78.19 101 PHE A N 1
ATOM 818 C CA . PHE A 1 101 ? -8.041 -1.846 5.132 1.00 78.19 101 PHE A CA 1
ATOM 819 C C . PHE A 1 101 ? -8.320 -3.352 5.076 1.00 78.19 101 PHE A C 1
ATOM 821 O O . PHE A 1 101 ? -7.388 -4.143 5.225 1.00 78.19 101 PHE A O 1
ATOM 828 N N . ASP A 1 102 ? -9.571 -3.750 4.842 1.00 68.56 102 ASP A N 1
ATOM 829 C CA . ASP A 1 102 ? -9.939 -5.151 4.694 1.00 68.56 102 ASP A CA 1
ATOM 830 C C . ASP A 1 102 ? -9.691 -5.572 3.241 1.00 68.56 102 ASP A C 1
ATOM 832 O O . ASP A 1 102 ? -10.367 -5.139 2.313 1.00 68.56 102 ASP A O 1
ATOM 836 N N . PHE A 1 103 ? -8.685 -6.421 3.027 1.00 56.12 103 PHE A N 1
ATOM 837 C CA . PHE A 1 103 ? -8.436 -7.057 1.731 1.00 56.12 103 PHE A CA 1
ATOM 838 C C . PHE A 1 103 ? -9.379 -8.254 1.528 1.00 56.12 103 PHE A C 1
ATOM 840 O O . PHE A 1 103 ? -8.897 -9.379 1.439 1.00 56.12 103 PHE A O 1
ATOM 847 N N . PHE A 1 104 ? -10.698 -8.034 1.470 1.00 44.38 104 PHE A N 1
ATOM 848 C CA . PHE A 1 104 ? -11.674 -9.011 0.956 1.00 44.38 104 PHE A CA 1
ATOM 849 C C . PHE A 1 104 ? -12.899 -8.332 0.341 1.00 44.38 104 PHE A C 1
ATOM 851 O O . PHE A 1 104 ? -13.604 -7.607 1.073 1.00 44.38 104 PHE A O 1
#

Foldseek 3Di:
DDDDDDDQDDDPPCVPPDPDDDDLDPPPPSHDDPPPDDPDPPPDPDDDDDDPVVVVVVVVVLVPDLQSVLLVQCQPPPDPDPVSLVVHDPVSNVCVVVCVPPPD

Organism: NCBI:txid1389203

Sequence (104 aa):
MTIVHKSGKVHKNAYGLSRWELANTPYNPSYVSLEGEPQILIEGINITDIGTEFFEEFRESYMQDKNCHILTSILNKYCKDTSLVNALDEVWKNYYSEGRFDFF

Secondary structure (DSSP, 8-state):
--------SS-GGGTTT-SSPPP--TTSTT---STT-----------PPPPHHHHHHHHHHHHH-HHHHHHHHHSSTT---HHHHHHS-HHHHHHHHTTTT---